Protein AF-A0A5J4WK85-F1 (afdb_monomer)

Secondary structure (DSSP, 8-state):
-HHHHHHHHTT-------EEEEEETTSTTEEEEEEEEEGGG--HHHHHHHGGGGGS-TTS-TTSPPEEEEEE-SSEEEEEE-------

pLDDT: mean 84.24, std 11.66, range [38.22, 96.88]

Foldseek 3Di:
DVVCVVCVVVVHDDPDDFKDFDADPPDPPGTWIKGKAFPVRDDVVVVVVLCVCVPPDCPPCVPDKDFDDWDDDPTIIIITIHDDPDDD

Organism: NCBI:txid222440

Sequence (88 aa):
MEEFYLLSSQGFQVLQELVYLVYHPYSNIGVVAAKVIRNEDFNEQEWNIAGVFEQDPPQIRPFVIRYILAKQFEKHTVILMDYCNISV

Structure (mmCIF, N/CA/C/O backbone):
data_AF-A0A5J4WK85-F1
#
_entry.id   AF-A0A5J4WK85-F1
#
loop_
_atom_site.group_PDB
_atom_site.id
_atom_site.type_symbol
_atom_site.label_atom_id
_atom_site.label_alt_id
_atom_site.label_comp_id
_atom_site.label_asym_id
_atom_site.label_entity_id
_atom_site.label_seq_id
_atom_site.pdbx_PDB_ins_code
_atom_site.Cartn_x
_atom_site.Cartn_y
_atom_site.Cartn_z
_atom_site.occupancy
_atom_site.B_iso_or_equiv
_atom_site.auth_seq_id
_atom_site.auth_comp_id
_atom_site.auth_asym_id
_atom_site.auth_atom_id
_atom_site.pdbx_PDB_model_num
ATOM 1 N N . MET A 1 1 ? -4.746 12.759 -11.095 1.00 62.72 1 MET A N 1
ATOM 2 C CA . MET A 1 1 ? -5.825 13.227 -12.009 1.00 62.72 1 MET A CA 1
ATOM 3 C C . MET A 1 1 ? -5.546 12.813 -13.454 1.00 62.72 1 MET A C 1
ATOM 5 O O . MET A 1 1 ? -6.418 12.206 -14.053 1.00 62.72 1 MET A O 1
ATOM 9 N N . GLU A 1 2 ? -4.349 13.060 -13.995 1.00 85.25 2 GLU A N 1
ATOM 10 C CA . GLU A 1 2 ? -3.939 12.589 -15.335 1.00 85.25 2 GLU A CA 1
ATOM 11 C C . GLU A 1 2 ? -3.961 11.054 -15.472 1.00 85.25 2 GLU A C 1
ATOM 13 O O . GLU A 1 2 ? -4.542 10.518 -16.411 1.00 85.25 2 GLU A O 1
ATOM 18 N N . GLU A 1 3 ? -3.443 10.341 -14.471 1.00 86.06 3 GLU A N 1
ATOM 19 C CA . GLU A 1 3 ? -3.423 8.869 -14.423 1.00 86.06 3 GLU A CA 1
ATOM 20 C C . GLU A 1 3 ? -4.830 8.248 -14.470 1.00 86.06 3 GLU A C 1
ATOM 22 O O . GLU A 1 3 ? -5.052 7.246 -15.145 1.00 86.06 3 GLU A O 1
ATOM 27 N N . PHE A 1 4 ? -5.811 8.874 -13.810 1.00 87.88 4 PHE A N 1
ATOM 28 C CA . PHE A 1 4 ? -7.206 8.423 -13.836 1.00 87.88 4 PHE A CA 1
ATOM 29 C C . PHE A 1 4 ? -7.789 8.496 -15.253 1.00 87.88 4 PHE A C 1
ATOM 31 O O . PHE A 1 4 ? -8.464 7.565 -15.697 1.00 87.88 4 PHE A O 1
ATOM 38 N N . TYR A 1 5 ? -7.510 9.585 -15.977 1.00 89.88 5 TYR A N 1
ATOM 39 C CA . TYR A 1 5 ? -7.946 9.742 -17.365 1.00 89.88 5 TYR A CA 1
ATOM 40 C C . TYR A 1 5 ? -7.253 8.751 -18.288 1.00 89.88 5 TYR A C 1
ATOM 42 O O . TYR A 1 5 ? -7.921 8.154 -19.130 1.00 89.88 5 TYR A O 1
ATOM 50 N N . LEU A 1 6 ? -5.948 8.533 -18.109 1.00 93.62 6 LEU A N 1
ATOM 51 C CA . LEU A 1 6 ? -5.214 7.517 -18.853 1.00 93.62 6 LEU A CA 1
ATOM 52 C C . LEU A 1 6 ? -5.866 6.141 -18.674 1.00 93.62 6 LEU A C 1
ATOM 54 O O . LEU A 1 6 ? -6.245 5.527 -19.667 1.00 93.62 6 LEU A O 1
ATOM 58 N N . LEU A 1 7 ? -6.080 5.691 -17.435 1.00 94.25 7 LEU A N 1
ATOM 59 C CA . LEU A 1 7 ? -6.710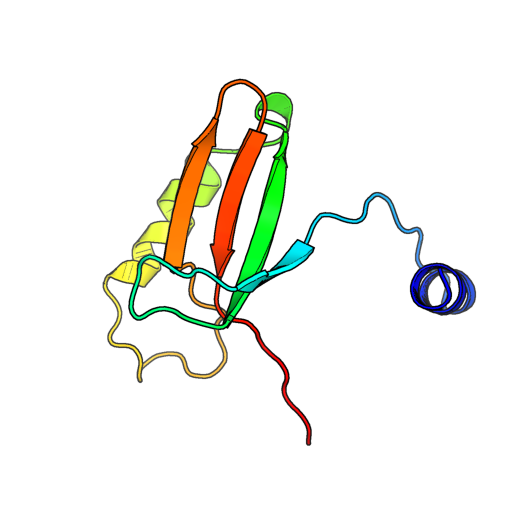 4.398 -17.147 1.00 94.25 7 LEU A CA 1
ATOM 60 C C . LEU A 1 7 ? -8.123 4.307 -17.738 1.00 94.25 7 LEU A C 1
ATOM 62 O O . LEU A 1 7 ? -8.452 3.328 -18.409 1.00 94.25 7 LEU A O 1
ATOM 66 N N . SER A 1 8 ? -8.917 5.365 -17.581 1.00 93.12 8 SER A N 1
ATOM 67 C CA . SER A 1 8 ? -10.262 5.439 -18.161 1.00 93.12 8 SER A CA 1
ATOM 68 C C . SER A 1 8 ? -10.234 5.344 -19.69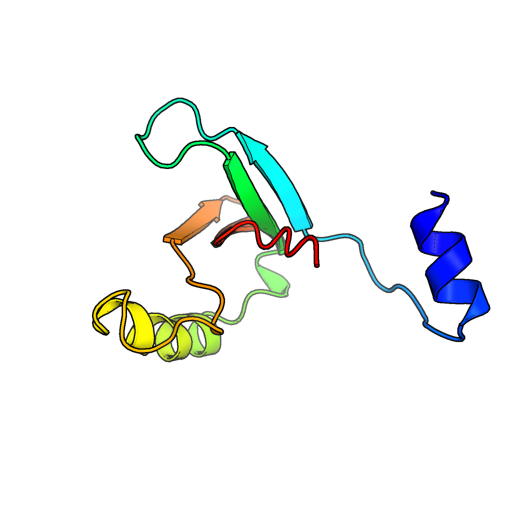1 1.00 93.12 8 SER A C 1
ATOM 70 O O . SER A 1 8 ? -11.048 4.637 -20.279 1.00 93.12 8 SER A O 1
ATOM 72 N N . SER A 1 9 ? -9.267 5.994 -20.351 1.00 96.25 9 SER A N 1
ATOM 73 C CA . SER A 1 9 ? -9.109 5.955 -21.813 1.00 96.25 9 SER A CA 1
ATOM 74 C C . SER A 1 9 ? -8.784 4.558 -22.349 1.00 96.25 9 SER A C 1
ATOM 76 O O . SER A 1 9 ? -9.129 4.243 -23.484 1.00 96.25 9 SER A O 1
ATOM 78 N N . GLN A 1 10 ? -8.156 3.712 -21.527 1.00 96.88 10 GLN A N 1
ATOM 79 C CA . GLN A 1 10 ? -7.853 2.318 -21.857 1.00 96.88 10 GLN A CA 1
ATOM 80 C C . GLN A 1 10 ? -9.018 1.365 -21.523 1.00 96.88 10 GLN A C 1
ATOM 82 O O . GLN A 1 10 ? -8.886 0.153 -21.675 1.00 96.88 10 GLN A O 1
ATOM 87 N N . GLY A 1 11 ? -10.161 1.893 -21.070 1.00 96.25 11 GLY A N 1
ATOM 88 C CA . GLY A 1 11 ? -11.345 1.115 -20.703 1.00 96.25 11 GLY A CA 1
ATOM 89 C C . GLY A 1 11 ? -11.329 0.571 -19.272 1.00 96.25 11 GLY A C 1
ATOM 90 O O . GLY A 1 11 ? -12.198 -0.229 -18.926 1.00 96.25 11 GLY A O 1
ATOM 91 N N . PHE A 1 12 ? -10.381 0.990 -18.425 1.00 95.62 12 PHE A N 1
ATOM 92 C CA . PHE A 1 12 ? -10.375 0.604 -17.014 1.00 95.62 12 PHE A CA 1
ATOM 93 C C . PHE A 1 12 ? -11.330 1.479 -16.202 1.00 95.62 12 PHE A C 1
ATOM 95 O O . PHE A 1 12 ? -11.324 2.704 -16.306 1.00 95.62 12 PHE A O 1
ATOM 102 N N . GLN A 1 13 ? -12.100 0.847 -15.318 1.00 93.56 13 GLN A N 1
ATOM 103 C CA . GLN A 1 13 ? -12.857 1.549 -14.289 1.00 93.56 13 GLN A CA 1
ATOM 104 C C . GLN A 1 13 ? -12.012 1.635 -13.016 1.00 93.56 13 GLN A C 1
ATOM 106 O O . GLN A 1 13 ? -11.793 0.635 -12.332 1.00 93.56 13 GLN A O 1
ATOM 111 N N . VAL A 1 14 ? -11.542 2.835 -12.682 1.00 88.62 14 VAL A N 1
ATOM 112 C CA . VAL A 1 14 ? -10.831 3.067 -11.421 1.00 88.62 14 VAL A CA 1
ATOM 113 C C . VAL A 1 14 ? -11.849 3.106 -10.285 1.00 88.62 14 VAL A C 1
ATOM 115 O O . VAL A 1 14 ? -12.727 3.965 -10.257 1.00 88.62 14 VAL A O 1
ATOM 118 N N . LEU A 1 15 ? -11.732 2.163 -9.352 1.00 86.38 15 LEU A N 1
ATOM 119 C CA . LEU A 1 15 ? -12.636 2.064 -8.204 1.00 86.38 15 LEU A CA 1
ATOM 120 C C . LEU A 1 15 ? -12.184 2.960 -7.048 1.00 86.38 15 LEU A C 1
ATOM 122 O O . LEU A 1 15 ? -13.009 3.626 -6.431 1.00 86.38 15 LEU A O 1
ATOM 126 N N . GLN A 1 16 ? -10.878 2.985 -6.766 1.00 83.38 16 GLN A N 1
ATOM 127 C CA . GLN A 1 16 ? -10.300 3.785 -5.690 1.00 83.38 16 GLN A CA 1
ATOM 128 C C . GLN A 1 16 ? -8.776 3.890 -5.835 1.00 83.38 16 GLN A C 1
ATOM 130 O O . GLN A 1 16 ? -8.122 2.948 -6.282 1.00 83.38 16 GLN A O 1
ATOM 135 N N . GLU A 1 17 ? -8.208 5.013 -5.403 1.00 83.75 17 GLU A N 1
ATOM 136 C CA . GLU A 1 17 ? -6.768 5.174 -5.199 1.00 83.75 17 GLU A CA 1
ATOM 137 C C . GLU A 1 17 ? -6.421 4.781 -3.756 1.00 83.75 17 GLU A C 1
ATOM 139 O O . GLU A 1 17 ? -6.957 5.349 -2.805 1.00 83.75 17 GLU A O 1
ATOM 144 N N . LEU A 1 18 ? -5.583 3.753 -3.593 1.00 87.56 18 LEU A N 1
ATOM 145 C CA . LEU A 1 18 ? -5.315 3.125 -2.289 1.00 87.56 18 LEU A CA 1
ATOM 146 C C . LEU A 1 18 ? -3.833 3.093 -1.913 1.00 87.56 18 LEU A C 1
ATOM 148 O O . LEU A 1 18 ? -3.513 2.760 -0.774 1.00 87.56 18 LEU A O 1
ATOM 152 N N . VAL A 1 19 ? -2.934 3.363 -2.861 1.00 92.75 19 VAL A N 1
ATOM 153 C CA . VAL A 1 19 ? -1.488 3.186 -2.695 1.00 92.75 19 VAL A CA 1
ATOM 154 C C . VAL A 1 19 ? -0.795 4.530 -2.821 1.00 92.75 19 VAL A C 1
ATOM 156 O O . VAL A 1 19 ? -0.970 5.228 -3.811 1.00 92.75 19 VAL A O 1
ATOM 159 N N . TYR A 1 20 ? 0.026 4.854 -1.830 1.00 94.00 20 TYR A N 1
ATOM 160 C CA . TYR A 1 20 ? 0.765 6.106 -1.742 1.00 94.00 20 TYR A CA 1
ATOM 161 C C . TYR A 1 20 ? 2.264 5.833 -1.695 1.00 94.00 20 TYR A C 1
ATOM 163 O O . TYR A 1 20 ? 2.706 4.914 -1.007 1.00 94.00 20 TYR A O 1
ATOM 171 N N . LEU A 1 21 ? 3.060 6.659 -2.368 1.00 93.75 21 LEU A N 1
ATOM 172 C CA . LEU A 1 21 ? 4.503 6.697 -2.150 1.00 93.75 21 LEU A CA 1
ATOM 173 C C . LEU A 1 21 ? 4.792 7.509 -0.887 1.00 93.75 21 LEU A C 1
ATOM 175 O O . LEU A 1 21 ? 4.408 8.675 -0.798 1.00 93.75 21 LEU A O 1
ATOM 179 N N . VAL A 1 22 ? 5.461 6.906 0.093 1.00 94.44 22 VAL A N 1
ATOM 180 C CA . VAL A 1 22 ? 5.733 7.545 1.383 1.00 94.44 22 VAL A CA 1
ATOM 181 C C . VAL A 1 22 ? 7.191 7.387 1.791 1.00 94.44 22 VAL A C 1
ATOM 183 O O . VAL A 1 22 ? 7.865 6.421 1.438 1.00 94.44 22 VAL A O 1
ATOM 186 N N . TYR A 1 23 ? 7.676 8.340 2.582 1.00 93.44 23 TYR A N 1
ATOM 187 C CA . TYR A 1 23 ? 8.950 8.230 3.282 1.00 93.44 23 TYR A CA 1
ATOM 188 C C . TYR A 1 23 ? 8.685 7.821 4.731 1.00 93.44 23 TYR A C 1
ATOM 190 O O . TYR A 1 23 ? 7.904 8.482 5.415 1.00 93.44 23 TYR A O 1
ATOM 198 N N . HIS A 1 24 ? 9.324 6.750 5.205 1.00 88.31 24 HIS A N 1
ATOM 199 C CA . HIS A 1 24 ? 9.216 6.284 6.586 1.00 88.31 24 HIS A CA 1
ATOM 200 C C . HIS A 1 24 ? 10.440 6.736 7.414 1.00 88.31 24 HIS A C 1
ATOM 202 O O . HIS A 1 24 ? 11.469 6.054 7.419 1.00 88.31 24 HIS A O 1
ATOM 208 N N . PRO A 1 25 ? 10.353 7.860 8.156 1.00 83.25 25 PRO A N 1
ATOM 209 C CA . PRO A 1 25 ? 11.522 8.535 8.732 1.00 83.25 25 PRO A CA 1
ATOM 210 C C . PRO A 1 25 ? 12.122 7.848 9.966 1.00 83.25 25 PRO A C 1
ATOM 212 O O . PRO A 1 25 ? 13.279 8.088 10.293 1.00 83.25 25 PRO A O 1
ATOM 215 N N . TYR A 1 26 ? 11.354 7.011 10.671 1.00 73.44 26 TYR A N 1
ATOM 216 C CA . TYR A 1 26 ? 11.742 6.445 11.975 1.00 73.44 26 TYR A CA 1
ATOM 217 C C . TYR A 1 26 ? 12.312 5.022 11.890 1.00 73.44 26 TYR A C 1
ATOM 219 O O . TYR A 1 26 ? 12.394 4.312 12.887 1.00 73.44 26 TYR A O 1
ATOM 227 N N . SER A 1 27 ? 12.686 4.585 10.689 1.00 72.00 27 SER A N 1
ATOM 228 C CA . SER A 1 27 ? 13.241 3.256 10.428 1.00 72.00 27 SER A CA 1
ATOM 229 C C . SER A 1 27 ? 14.247 3.337 9.287 1.00 72.00 27 SER A C 1
ATOM 231 O O . SER A 1 27 ? 14.065 4.158 8.392 1.00 72.00 27 SER A O 1
ATOM 233 N N . ASN A 1 28 ? 15.189 2.400 9.208 1.00 78.81 28 ASN A N 1
ATOM 234 C CA . ASN A 1 28 ? 16.097 2.264 8.058 1.00 78.81 28 ASN A CA 1
ATOM 235 C C . ASN A 1 28 ? 15.397 1.807 6.753 1.00 78.81 28 ASN A C 1
ATOM 237 O O . ASN A 1 28 ? 16.069 1.402 5.812 1.00 78.81 28 ASN A O 1
ATOM 241 N N . ILE A 1 29 ? 14.059 1.826 6.702 1.00 82.69 29 ILE A N 1
ATOM 242 C CA . ILE A 1 29 ? 13.247 1.397 5.558 1.00 82.69 29 ILE A CA 1
ATOM 243 C C . ILE A 1 29 ? 13.263 2.452 4.433 1.00 82.69 29 ILE A C 1
ATOM 245 O O . ILE A 1 29 ? 13.338 2.091 3.264 1.00 82.69 29 ILE A O 1
ATOM 249 N N . GLY A 1 30 ? 13.238 3.752 4.756 1.00 89.50 30 GLY A N 1
ATOM 250 C CA . GLY A 1 30 ? 13.303 4.819 3.750 1.00 89.50 30 GLY A CA 1
ATOM 251 C C . GLY A 1 30 ? 12.016 4.980 2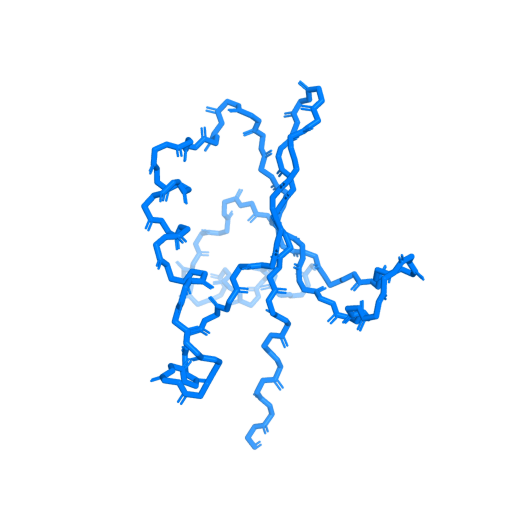.928 1.00 89.50 30 GLY A C 1
ATOM 252 O O . GLY A 1 30 ? 10.940 5.162 3.496 1.00 89.50 30 GLY A O 1
ATOM 253 N N . VAL A 1 31 ? 12.132 4.997 1.595 1.00 92.69 31 VAL A N 1
ATOM 254 C CA . VAL A 1 31 ? 11.009 5.210 0.659 1.00 92.69 31 VAL A CA 1
ATOM 255 C C . VAL A 1 31 ? 10.282 3.893 0.382 1.00 92.69 31 VAL A C 1
ATOM 257 O O . VAL A 1 31 ? 10.909 2.921 -0.032 1.00 92.69 31 VAL A O 1
ATOM 260 N N . VAL A 1 32 ? 8.960 3.873 0.572 1.00 92.94 32 VAL A N 1
ATOM 261 C CA . VAL A 1 32 ? 8.103 2.684 0.410 1.00 92.94 32 VAL A CA 1
ATOM 262 C C . VAL A 1 32 ? 6.745 3.028 -0.182 1.00 92.94 32 VAL A C 1
ATOM 264 O O . VAL A 1 32 ? 6.303 4.175 -0.130 1.00 92.94 32 VAL A O 1
ATOM 267 N N . ALA A 1 33 ? 6.054 2.019 -0.703 1.00 94.75 33 ALA A N 1
ATOM 268 C CA . ALA A 1 33 ? 4.640 2.133 -1.015 1.00 94.75 33 ALA A CA 1
ATOM 269 C C . ALA A 1 33 ? 3.807 1.805 0.236 1.00 94.75 33 ALA A C 1
ATOM 271 O O . ALA A 1 33 ? 4.083 0.840 0.948 1.00 94.75 33 ALA A O 1
ATOM 272 N N . ALA A 1 34 ? 2.775 2.599 0.502 1.00 94.88 34 ALA A N 1
ATOM 273 C CA . ALA A 1 34 ? 1.826 2.401 1.586 1.00 94.88 34 ALA A CA 1
ATOM 274 C C . ALA A 1 34 ? 0.424 2.202 1.014 1.00 94.88 34 ALA A C 1
ATOM 276 O O . ALA A 1 34 ? -0.139 3.115 0.412 1.00 94.88 34 ALA A O 1
ATOM 277 N N . LYS A 1 35 ? -0.150 1.017 1.219 1.00 94.50 35 LYS A N 1
ATOM 278 C CA . LYS A 1 35 ? -1.544 0.730 0.884 1.00 94.50 35 LYS A CA 1
ATOM 279 C C . LYS A 1 35 ? -2.423 1.002 2.099 1.00 94.50 35 LYS A C 1
ATOM 281 O O .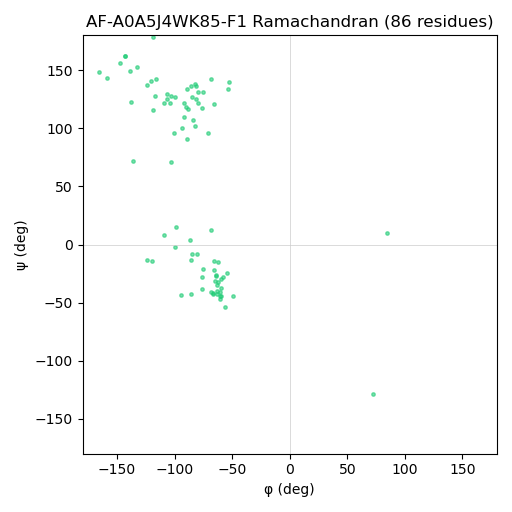 LYS A 1 35 ? -2.210 0.398 3.148 1.00 94.50 35 LYS A O 1
ATOM 286 N N . VAL A 1 36 ? -3.403 1.889 1.961 1.00 94.38 36 VAL A N 1
ATOM 287 C CA . VAL A 1 36 ? -4.366 2.227 3.018 1.00 94.38 36 VAL A CA 1
ATOM 288 C C . VAL A 1 36 ? -5.688 1.546 2.703 1.00 94.38 36 VAL A C 1
ATOM 290 O O . VAL A 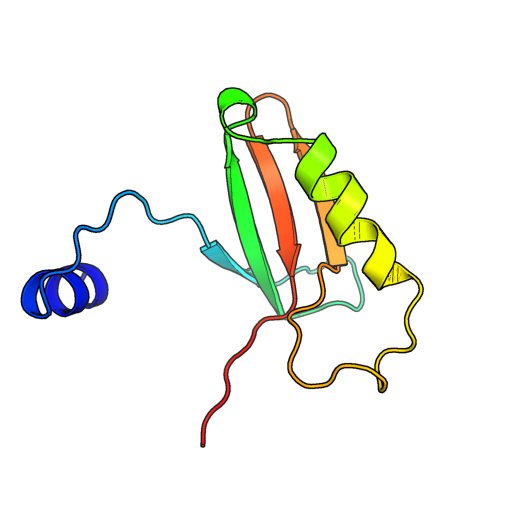1 36 ? -6.253 1.759 1.640 1.00 94.38 36 VAL A O 1
ATOM 293 N N . ILE A 1 37 ? -6.177 0.714 3.614 1.00 93.25 37 ILE A N 1
ATOM 294 C CA . ILE A 1 37 ? -7.384 -0.100 3.433 1.00 93.25 37 ILE A CA 1
ATOM 295 C C . ILE A 1 37 ? -8.340 0.233 4.574 1.00 93.25 37 ILE A C 1
ATOM 297 O O . ILE A 1 37 ? -7.896 0.365 5.711 1.00 93.25 37 ILE A O 1
ATOM 301 N N . ARG A 1 38 ? -9.642 0.386 4.318 1.00 93.38 38 ARG A N 1
ATOM 302 C CA . ARG A 1 38 ? -10.621 0.488 5.413 1.00 93.38 38 ARG A CA 1
ATOM 303 C C . ARG A 1 38 ? -10.706 -0.854 6.129 1.00 93.38 38 ARG A C 1
ATOM 305 O O . ARG A 1 38 ? -10.668 -1.890 5.479 1.00 93.38 38 ARG A O 1
ATOM 312 N N . ASN A 1 39 ? -10.854 -0.855 7.449 1.00 93.12 39 ASN A N 1
ATOM 313 C CA . ASN A 1 39 ? -10.885 -2.113 8.207 1.00 93.12 39 ASN A CA 1
ATOM 314 C C . ASN A 1 39 ? -12.036 -3.038 7.777 1.00 93.12 39 ASN A C 1
ATOM 316 O O . ASN A 1 39 ? -11.881 -4.250 7.822 1.00 93.12 39 ASN A O 1
ATOM 320 N N . GLU A 1 40 ? -13.154 -2.474 7.313 1.00 93.44 40 GLU A N 1
ATOM 321 C CA . GLU A 1 40 ? -14.291 -3.230 6.763 1.00 93.44 40 GLU A CA 1
ATOM 322 C C . GLU A 1 40 ? -13.957 -4.004 5.478 1.00 93.44 40 GLU A C 1
ATOM 324 O O . GLU A 1 40 ? -14.566 -5.035 5.212 1.00 93.44 40 GLU A O 1
ATOM 329 N N . ASP A 1 41 ? -12.959 -3.541 4.722 1.00 90.38 41 ASP A N 1
ATOM 330 C CA . ASP A 1 41 ? -12.486 -4.167 3.485 1.00 90.38 41 ASP A CA 1
ATOM 331 C C . ASP A 1 41 ? -11.212 -5.011 3.717 1.00 90.38 41 ASP A C 1
ATOM 333 O O . ASP A 1 41 ? -10.668 -5.597 2.778 1.00 90.38 41 ASP A O 1
ATOM 337 N N . PHE A 1 42 ? -10.681 -5.050 4.947 1.00 89.12 42 PHE A N 1
ATOM 338 C CA . PHE A 1 42 ? -9.437 -5.751 5.263 1.00 89.12 42 PHE A CA 1
ATOM 339 C C . PHE A 1 42 ? -9.697 -7.218 5.626 1.00 89.12 42 PHE A C 1
ATOM 341 O O . PHE A 1 42 ? -10.311 -7.525 6.646 1.00 89.12 42 PHE A O 1
ATOM 348 N N . ASN A 1 43 ? -9.164 -8.134 4.814 1.00 88.31 43 ASN A N 1
ATOM 349 C CA . ASN A 1 43 ? -9.227 -9.568 5.073 1.00 88.31 43 ASN A CA 1
ATOM 350 C C . ASN A 1 43 ? -7.967 -10.048 5.814 1.00 88.31 43 ASN A C 1
ATOM 352 O O . ASN A 1 43 ? -6.915 -10.281 5.215 1.00 88.31 43 ASN A O 1
ATOM 356 N N . GLU A 1 44 ? -8.084 -10.228 7.129 1.00 84.69 44 GLU A N 1
ATOM 357 C CA . GLU A 1 44 ? -6.983 -10.687 7.983 1.00 84.69 44 GLU A CA 1
ATOM 358 C C . GLU A 1 44 ? -6.484 -12.092 7.607 1.00 84.69 44 GLU A C 1
ATOM 360 O O . GLU A 1 44 ? -5.289 -12.375 7.693 1.00 84.69 44 GLU A O 1
ATOM 365 N N . GLN A 1 45 ? -7.366 -12.972 7.125 1.00 86.06 45 GLN A N 1
ATOM 366 C CA . GLN A 1 45 ? -6.971 -14.315 6.704 1.00 86.06 45 GLN A CA 1
ATOM 367 C C . GLN A 1 45 ? -6.065 -14.271 5.467 1.00 86.06 45 GLN A C 1
ATOM 3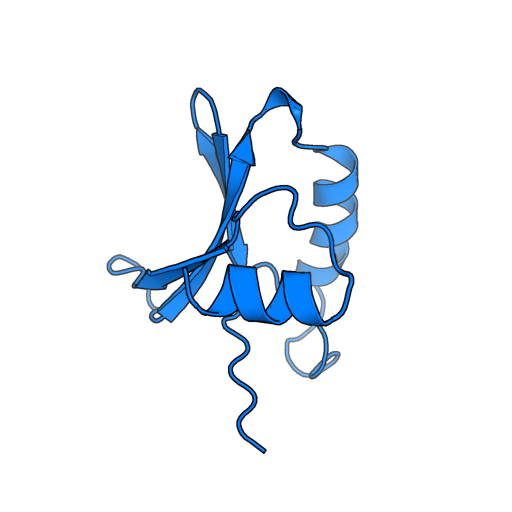69 O O . GLN A 1 45 ? -5.056 -14.974 5.424 1.00 86.06 45 GLN A O 1
ATOM 374 N N . GLU A 1 46 ? -6.393 -13.433 4.481 1.00 83.25 46 GLU A N 1
ATOM 375 C CA . GLU A 1 46 ? -5.544 -13.230 3.299 1.00 83.25 46 GLU A CA 1
ATOM 376 C C . GLU A 1 46 ? -4.185 -12.641 3.676 1.00 83.25 46 GLU A C 1
ATOM 378 O O . GLU A 1 46 ? -3.155 -13.088 3.166 1.00 83.25 46 GLU A O 1
ATOM 383 N N . TRP A 1 47 ? -4.170 -11.694 4.616 1.00 83.69 47 TRP A N 1
ATOM 384 C CA . TRP A 1 47 ? -2.930 -11.135 5.143 1.00 83.69 47 TRP A CA 1
ATOM 385 C C . TRP A 1 47 ? -2.051 -12.202 5.809 1.00 83.69 47 TRP A C 1
ATOM 387 O O . TRP A 1 47 ? -0.864 -12.309 5.501 1.00 83.69 47 TRP A O 1
ATOM 397 N N . ASN A 1 48 ? -2.636 -13.046 6.660 1.00 81.44 48 ASN A N 1
ATOM 398 C CA . ASN A 1 48 ? -1.904 -14.102 7.360 1.00 81.44 48 ASN A CA 1
ATOM 399 C C . ASN A 1 48 ? -1.306 -15.140 6.396 1.00 81.44 48 ASN A C 1
ATOM 401 O O . ASN A 1 48 ? -0.206 -15.637 6.632 1.00 81.44 48 ASN A O 1
ATOM 405 N N . ILE A 1 49 ? -1.992 -15.443 5.289 1.00 79.00 49 ILE A N 1
ATOM 406 C CA . ILE A 1 49 ? -1.465 -16.323 4.235 1.00 79.00 49 ILE A CA 1
ATOM 407 C C . ILE A 1 49 ? -0.300 -15.648 3.497 1.00 79.00 49 ILE A C 1
ATOM 409 O O . ILE A 1 49 ? 0.704 -16.299 3.215 1.00 79.00 49 ILE A O 1
ATOM 413 N N . ALA A 1 50 ? -0.398 -14.349 3.205 1.00 72.31 50 ALA A N 1
ATOM 414 C CA . ALA A 1 50 ? 0.685 -13.599 2.568 1.00 72.31 50 ALA A CA 1
ATOM 415 C C . ALA A 1 50 ? 1.937 -13.491 3.463 1.00 72.31 50 ALA A C 1
ATOM 417 O O . ALA A 1 50 ? 3.057 -13.514 2.951 1.00 72.31 50 ALA A O 1
ATOM 418 N N . GLY A 1 51 ? 1.761 -13.454 4.789 1.00 66.44 51 GLY A N 1
ATOM 419 C CA . GLY A 1 51 ? 2.847 -13.451 5.777 1.00 66.44 51 GLY A CA 1
ATOM 420 C C . GLY A 1 51 ? 3.728 -14.709 5.763 1.00 66.44 51 GLY A C 1
ATOM 421 O O . GLY A 1 51 ? 4.851 -14.678 6.260 1.00 66.44 51 GLY A O 1
ATOM 422 N N . VAL A 1 52 ? 3.289 -15.802 5.124 1.00 62.78 52 VAL A N 1
ATOM 423 C CA . VAL A 1 52 ? 4.113 -17.011 4.914 1.00 62.78 52 VAL A CA 1
ATOM 424 C C . VAL A 1 52 ? 5.403 -16.683 4.147 1.00 62.78 52 VAL A C 1
ATOM 426 O O . VAL A 1 52 ? 6.423 -17.340 4.34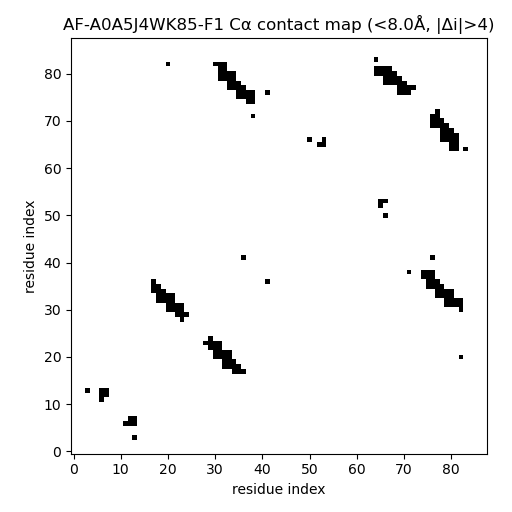6 1.00 62.78 52 VAL A O 1
ATOM 429 N N . PHE A 1 53 ? 5.391 -15.636 3.317 1.00 62.59 53 PHE A N 1
ATOM 430 C CA . PHE A 1 53 ? 6.554 -15.210 2.538 1.00 62.59 53 PHE A CA 1
ATOM 431 C C . PHE A 1 53 ? 7.566 -14.364 3.327 1.00 62.59 53 PHE A C 1
ATOM 433 O O . PHE A 1 53 ? 8.657 -14.126 2.817 1.00 62.59 53 PHE A O 1
ATOM 440 N N . GLU A 1 54 ? 7.267 -13.941 4.563 1.00 65.38 54 GLU A N 1
ATOM 441 C CA . GLU A 1 54 ? 8.226 -13.197 5.403 1.00 65.38 54 GLU A CA 1
ATOM 442 C C . GLU A 1 54 ? 9.441 -14.048 5.810 1.00 65.38 54 GLU A C 1
ATOM 444 O O . GLU A 1 54 ? 10.496 -13.506 6.138 1.00 65.38 54 GLU A O 1
ATOM 449 N N . GLN A 1 55 ? 9.307 -15.379 5.780 1.00 66.75 55 GLN A N 1
ATOM 450 C CA . GLN A 1 55 ? 10.372 -16.317 6.152 1.00 66.75 55 GLN A CA 1
ATOM 451 C C . GLN A 1 55 ? 11.324 -16.647 4.993 1.00 66.75 55 GLN A C 1
ATOM 453 O O . GLN A 1 55 ? 12.398 -17.205 5.229 1.00 66.75 55 GLN A O 1
ATOM 458 N N . ASP A 1 56 ? 10.959 -16.306 3.754 1.00 67.31 56 ASP A N 1
ATOM 459 C CA . ASP A 1 56 ? 11.801 -16.570 2.591 1.00 67.31 56 ASP A CA 1
ATOM 460 C C . ASP A 1 56 ? 12.977 -15.572 2.552 1.00 67.31 56 ASP A C 1
ATOM 462 O O . ASP A 1 56 ? 12.772 -14.358 2.651 1.00 67.31 56 ASP A O 1
ATOM 466 N N . PRO A 1 57 ? 14.227 -16.037 2.364 1.00 68.62 57 PRO A N 1
ATOM 467 C CA . PRO A 1 57 ? 15.355 -15.149 2.139 1.00 68.62 57 PRO A CA 1
ATOM 468 C C . PRO A 1 57 ? 15.085 -14.162 0.987 1.00 68.62 57 PRO A C 1
ATOM 470 O O . PRO A 1 57 ? 14.582 -14.579 -0.063 1.00 68.62 57 PRO A O 1
ATOM 473 N N . PRO A 1 58 ? 15.496 -12.883 1.109 1.00 61.47 58 PRO A N 1
ATOM 474 C CA . PRO A 1 58 ? 15.181 -11.833 0.132 1.00 61.47 58 PRO A CA 1
ATOM 475 C C . PRO A 1 58 ? 15.582 -12.154 -1.316 1.00 61.47 58 PRO A C 1
ATOM 477 O O . PRO A 1 58 ? 15.011 -11.610 -2.255 1.00 61.47 58 PRO A O 1
ATOM 480 N N . GLN A 1 59 ? 16.568 -13.035 -1.514 1.00 62.44 59 GLN A N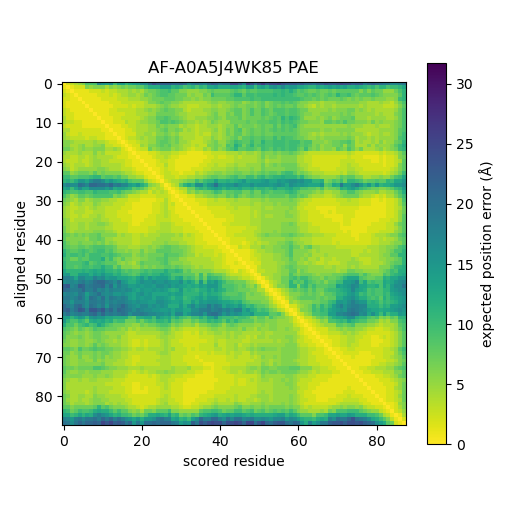 1
ATOM 481 C CA . GLN A 1 59 ? 17.069 -13.407 -2.840 1.00 62.44 59 GLN A CA 1
ATOM 482 C C . GLN A 1 59 ? 16.275 -14.530 -3.527 1.00 62.44 59 GLN A C 1
ATOM 484 O O . GLN A 1 59 ? 16.528 -14.803 -4.698 1.00 62.44 59 GLN A O 1
ATOM 489 N N . ILE A 1 60 ? 15.328 -15.189 -2.848 1.00 66.31 60 ILE A N 1
ATOM 490 C CA . ILE A 1 60 ? 14.589 -16.319 -3.440 1.00 66.31 60 ILE A CA 1
ATOM 491 C C . ILE A 1 60 ? 13.527 -15.836 -4.439 1.00 66.31 60 ILE A C 1
ATOM 493 O O . ILE A 1 60 ? 13.214 -16.551 -5.391 1.00 66.31 60 ILE A O 1
ATOM 497 N N . ARG A 1 61 ? 12.984 -14.621 -4.267 1.00 70.38 61 ARG A N 1
ATOM 498 C CA . ARG A 1 61 ? 11.861 -14.116 -5.080 1.00 70.38 61 ARG A CA 1
ATOM 499 C C . ARG A 1 61 ? 12.051 -12.662 -5.540 1.00 70.38 61 ARG A C 1
ATOM 501 O O . ARG A 1 61 ? 11.326 -11.783 -5.085 1.00 70.38 61 ARG A O 1
ATOM 508 N N . PRO A 1 62 ? 12.962 -12.391 -6.492 1.00 71.44 62 PRO A N 1
ATOM 509 C CA . PRO A 1 62 ? 13.283 -11.025 -6.927 1.00 71.44 62 PRO A CA 1
ATOM 510 C C . PRO A 1 62 ? 12.132 -10.279 -7.631 1.00 71.44 62 PRO A C 1
ATOM 512 O O . PRO A 1 62 ? 12.213 -9.068 -7.801 1.00 71.44 62 PRO A O 1
ATOM 515 N N . PHE A 1 63 ? 11.069 -10.979 -8.043 1.00 78.69 63 PHE A N 1
ATOM 516 C CA . PHE A 1 63 ? 9.917 -10.399 -8.749 1.00 78.69 63 PHE A CA 1
ATOM 517 C C . PHE A 1 63 ? 8.635 -10.351 -7.904 1.00 78.69 63 PHE A C 1
ATOM 519 O O . PHE A 1 63 ? 7.565 -10.056 -8.431 1.00 78.69 63 PHE A O 1
ATOM 526 N N . VAL A 1 64 ? 8.719 -10.673 -6.610 1.00 80.25 64 VAL A N 1
ATOM 527 C CA . VAL A 1 64 ? 7.577 -10.616 -5.691 1.00 80.25 64 VAL A CA 1
ATOM 528 C C . VAL A 1 64 ? 7.703 -9.368 -4.831 1.00 80.25 64 VAL A C 1
ATOM 530 O O . VAL A 1 64 ? 8.737 -9.147 -4.207 1.00 80.25 64 VAL A O 1
ATOM 533 N N . ILE A 1 65 ? 6.639 -8.562 -4.782 1.00 83.75 65 ILE A N 1
ATOM 534 C CA . ILE A 1 65 ? 6.573 -7.411 -3.880 1.00 83.75 65 ILE A CA 1
ATOM 535 C C . ILE A 1 65 ? 6.565 -7.933 -2.448 1.00 83.75 65 ILE A C 1
ATOM 537 O O . ILE A 1 65 ? 5.667 -8.680 -2.055 1.00 83.75 65 ILE A O 1
ATOM 541 N N . ARG A 1 66 ? 7.555 -7.522 -1.660 1.00 83.38 66 ARG A N 1
ATOM 542 C CA . ARG A 1 66 ? 7.605 -7.849 -0.242 1.00 83.38 66 ARG A CA 1
ATOM 543 C C . ARG A 1 66 ? 6.679 -6.925 0.537 1.00 83.38 66 ARG A C 1
ATOM 545 O O . ARG A 1 66 ? 6.753 -5.700 0.417 1.00 83.38 66 ARG A O 1
ATOM 552 N N . TYR A 1 67 ? 5.856 -7.523 1.384 1.00 86.50 67 TYR A N 1
ATOM 553 C CA . TYR A 1 67 ? 5.155 -6.810 2.440 1.00 86.50 67 TYR A CA 1
ATOM 554 C C . TYR A 1 67 ? 6.101 -6.635 3.629 1.00 86.50 67 TYR A C 1
ATOM 556 O O . TYR A 1 67 ? 6.708 -7.594 4.093 1.00 86.50 67 TYR A O 1
ATOM 564 N N . ILE A 1 68 ? 6.291 -5.393 4.066 1.00 85.75 68 ILE A N 1
ATOM 565 C CA . ILE A 1 68 ? 7.279 -5.021 5.087 1.00 85.75 68 ILE A CA 1
ATOM 566 C C . ILE A 1 68 ? 6.632 -4.980 6.473 1.00 85.75 68 ILE A C 1
ATOM 568 O O . ILE A 1 68 ? 7.234 -5.413 7.451 1.00 85.75 68 ILE A O 1
ATOM 572 N N . LEU A 1 69 ? 5.434 -4.399 6.569 1.00 85.94 69 LEU A N 1
ATOM 573 C CA . LEU A 1 69 ? 4.704 -4.219 7.822 1.00 85.94 69 LEU A CA 1
ATOM 574 C C . LEU A 1 69 ? 3.218 -4.021 7.522 1.00 85.94 69 LEU A C 1
ATOM 576 O O . LEU A 1 69 ? 2.883 -3.289 6.594 1.00 85.94 69 LEU A O 1
ATOM 580 N N . ALA A 1 70 ? 2.335 -4.556 8.362 1.00 89.50 70 ALA A N 1
ATOM 581 C CA . ALA A 1 70 ? 0.961 -4.073 8.467 1.00 89.50 70 ALA A CA 1
ATOM 582 C C . ALA A 1 70 ? 0.695 -3.488 9.851 1.00 89.50 70 ALA A C 1
ATOM 584 O O . ALA A 1 70 ? 1.161 -4.003 10.868 1.00 89.50 70 ALA A O 1
ATOM 585 N N . LYS A 1 71 ? -0.087 -2.412 9.892 1.00 90.69 71 LYS A N 1
ATOM 586 C CA . LYS A 1 71 ? -0.579 -1.824 11.133 1.00 90.69 71 LYS A CA 1
ATOM 587 C C . LYS A 1 71 ? -2.037 -1.425 10.988 1.00 90.69 71 LYS A C 1
ATOM 589 O O . LYS A 1 71 ? -2.381 -0.614 10.130 1.00 90.69 71 LYS A O 1
ATOM 594 N N . GLN A 1 72 ? -2.875 -1.965 11.864 1.00 93.19 72 GLN A N 1
ATOM 595 C CA . GLN A 1 72 ? -4.258 -1.532 12.002 1.00 93.19 72 GLN A CA 1
ATOM 596 C C . GLN A 1 72 ? -4.343 -0.278 12.884 1.00 93.19 72 GLN A C 1
ATOM 598 O O . GLN A 1 72 ? -3.674 -0.158 13.911 1.00 93.19 72 GLN A O 1
ATOM 603 N N . PHE A 1 73 ? -5.179 0.659 12.461 1.00 94.50 73 PHE A N 1
ATOM 604 C CA . PHE A 1 73 ? -5.616 1.856 13.173 1.00 94.50 73 PHE A CA 1
ATOM 605 C C . PHE A 1 73 ? -7.136 1.782 13.360 1.00 94.50 73 PHE A C 1
ATOM 607 O O . PHE A 1 73 ? -7.780 0.858 12.871 1.00 94.50 73 PHE A O 1
ATOM 614 N N . GLU A 1 74 ? -7.730 2.778 14.021 1.00 95.50 74 GLU A N 1
ATOM 615 C CA . GLU A 1 74 ? -9.159 2.786 14.376 1.00 95.50 74 GLU A CA 1
ATOM 616 C C . GLU A 1 74 ? -10.093 2.445 13.200 1.00 95.50 74 GLU A C 1
ATOM 618 O O . GLU A 1 74 ? -11.011 1.644 13.351 1.00 95.50 74 GLU A O 1
ATOM 623 N N . LYS A 1 75 ? -9.843 3.021 12.016 1.00 95.94 75 LYS A N 1
ATOM 624 C CA . LYS A 1 75 ? -10.703 2.845 10.828 1.00 95.94 75 LYS A CA 1
ATOM 625 C C . LYS A 1 75 ? -10.005 2.218 9.626 1.00 95.94 75 LYS A C 1
ATOM 627 O O . LYS A 1 75 ? -10.677 1.822 8.676 1.00 95.94 75 LYS A O 1
ATOM 632 N N . HIS A 1 76 ? -8.677 2.156 9.649 1.00 95.06 76 HIS A N 1
ATOM 633 C CA . HIS A 1 76 ? -7.885 1.761 8.492 1.00 95.06 76 HIS A CA 1
ATOM 634 C C . HIS A 1 76 ? -6.740 0.845 8.880 1.00 95.06 76 HIS A C 1
ATOM 636 O O . HIS A 1 76 ? -6.140 1.003 9.938 1.00 95.06 76 HIS A O 1
ATOM 642 N N . THR A 1 77 ? -6.376 -0.037 7.967 1.00 94.44 77 THR A N 1
ATOM 643 C CA . THR A 1 77 ? -5.159 -0.829 8.006 1.00 94.44 77 THR A CA 1
ATOM 644 C C . THR A 1 77 ? -4.188 -0.274 6.978 1.00 94.44 77 THR A C 1
ATOM 646 O O . THR A 1 77 ? -4.550 -0.068 5.821 1.00 94.44 77 THR A O 1
ATOM 649 N N . VAL A 1 78 ? -2.954 -0.010 7.402 1.00 93.69 78 VAL A N 1
ATOM 650 C CA . VAL A 1 78 ? -1.872 0.436 6.521 1.00 93.69 78 VAL A CA 1
ATOM 651 C C . VAL A 1 78 ? -0.895 -0.708 6.333 1.00 93.69 78 VAL A C 1
ATOM 653 O O . VAL A 1 78 ? -0.369 -1.234 7.311 1.00 93.69 78 VAL A O 1
ATOM 656 N N . ILE A 1 79 ? -0.637 -1.059 5.078 1.00 92.25 79 ILE A N 1
ATOM 657 C CA . ILE A 1 79 ? 0.375 -2.036 4.683 1.00 92.25 79 ILE A CA 1
ATOM 658 C C . ILE A 1 79 ? 1.522 -1.286 4.010 1.00 92.25 79 ILE A C 1
ATOM 660 O O . ILE A 1 79 ? 1.313 -0.605 3.008 1.00 92.25 79 ILE A O 1
ATOM 664 N N . LEU A 1 80 ? 2.730 -1.426 4.546 1.00 91.88 80 LEU A N 1
ATOM 665 C CA . LEU A 1 80 ? 3.964 -0.981 3.910 1.00 91.88 80 LEU A CA 1
ATOM 666 C C . LEU A 1 80 ? 4.517 -2.110 3.048 1.00 91.88 80 LEU A C 1
ATOM 668 O O . LEU A 1 80 ? 4.606 -3.253 3.496 1.00 91.88 80 LEU A O 1
ATOM 672 N N . MET A 1 81 ? 4.908 -1.784 1.825 1.00 91.06 81 MET A N 1
ATOM 673 C CA . MET A 1 81 ? 5.444 -2.730 0.853 1.00 91.06 81 MET A CA 1
ATOM 674 C C . MET A 1 81 ? 6.555 -2.086 0.030 1.00 91.06 81 MET A C 1
ATOM 676 O O . MET A 1 81 ? 6.685 -0.857 -0.003 1.00 91.06 81 MET A O 1
ATOM 680 N N . ASP A 1 82 ? 7.369 -2.917 -0.615 1.00 88.88 82 ASP A N 1
ATOM 681 C CA . ASP A 1 82 ? 8.441 -2.426 -1.478 1.00 88.88 82 ASP A CA 1
ATOM 682 C C . ASP A 1 82 ? 7.882 -1.454 -2.532 1.00 88.88 82 ASP A C 1
ATOM 684 O O . ASP A 1 82 ? 6.855 -1.698 -3.171 1.00 88.88 82 ASP A O 1
ATOM 688 N N . TYR A 1 83 ? 8.566 -0.323 -2.709 1.00 90.19 83 TYR A N 1
ATOM 689 C CA . TYR A 1 83 ? 8.260 0.605 -3.789 1.00 90.19 83 TYR A CA 1
ATOM 690 C C . TYR A 1 83 ? 8.924 0.122 -5.081 1.00 90.19 83 TYR A C 1
ATOM 692 O O . TYR A 1 83 ? 10.12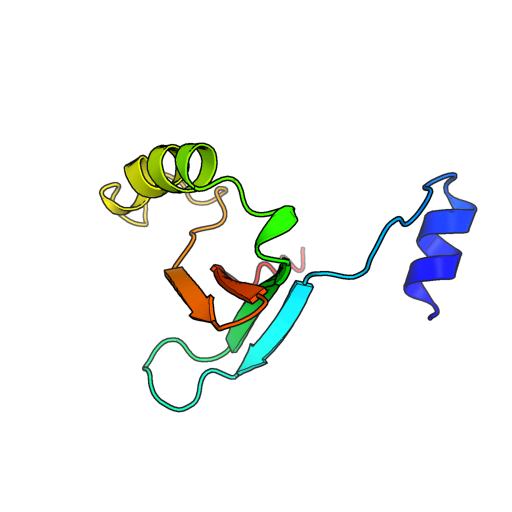9 0.282 -5.280 1.00 90.19 83 TYR A O 1
ATOM 700 N N . CYS A 1 84 ? 8.134 -0.480 -5.968 1.00 84.94 84 CYS A N 1
ATOM 701 C CA . CYS A 1 84 ? 8.618 -0.995 -7.244 1.00 84.94 84 CYS A CA 1
ATOM 702 C C . CYS A 1 84 ? 8.553 0.075 -8.338 1.00 84.94 84 CYS A C 1
ATOM 704 O O . CYS A 1 84 ? 7.561 0.186 -9.052 1.00 84.94 84 CYS A O 1
ATOM 706 N N . ASN A 1 85 ? 9.640 0.826 -8.501 1.00 81.56 85 ASN A N 1
ATOM 707 C CA . ASN A 1 85 ? 9.848 1.700 -9.654 1.00 81.56 85 ASN A CA 1
ATOM 708 C C . ASN A 1 85 ? 10.840 1.057 -10.628 1.00 81.56 85 ASN A C 1
ATOM 710 O O . ASN A 1 85 ? 11.998 1.467 -10.707 1.00 81.56 85 ASN A O 1
ATOM 714 N N . ILE A 1 86 ? 10.409 -0.004 -11.318 1.00 69.19 86 ILE A N 1
ATOM 715 C CA . ILE A 1 86 ? 11.226 -0.613 -12.372 1.00 69.19 86 ILE A CA 1
ATOM 716 C C . ILE A 1 86 ? 11.241 0.354 -13.556 1.00 69.19 86 ILE A C 1
ATOM 718 O O . ILE A 1 86 ? 10.334 0.359 -14.384 1.00 69.19 86 ILE A O 1
ATOM 722 N N . SER A 1 87 ? 12.278 1.178 -13.632 1.00 53.50 87 SER A N 1
ATOM 723 C CA . SER A 1 87 ? 12.658 1.877 -14.853 1.00 53.50 87 SER A CA 1
ATOM 724 C C . SER A 1 87 ? 13.513 0.926 -15.690 1.00 53.50 87 SER A C 1
ATOM 726 O O . SER A 1 87 ? 14.641 0.618 -15.299 1.00 53.50 87 SER A O 1
ATOM 728 N N . VAL A 1 88 ? 12.935 0.412 -16.780 1.00 38.22 88 VAL A N 1
ATOM 729 C CA . VAL A 1 88 ? 13.658 -0.313 -17.841 1.00 38.22 88 VAL A CA 1
ATOM 730 C C . VAL A 1 88 ? 14.428 0.684 -18.698 1.00 38.22 88 VAL A C 1
ATOM 732 O O . VAL A 1 88 ? 13.846 1.752 -18.995 1.00 38.22 88 VAL A O 1
#

Radius of gyration: 14.99 Å; Cα contacts (8 Å, |Δi|>4): 96; chains: 1; bounding box: 31×30×36 Å

Solvent-accessible surface area (backbone atoms only — not comparable to full-atom values): 5624 Å² total; per-residue (Å²): 113,70,66,58,52,55,42,43,75,75,71,46,83,85,88,75,92,44,72,41,86,45,74,45,88,92,49,99,72,42,70,29,27,36,38,57,38,47,50,94,76,54,58,65,69,62,51,59,60,59,53,65,59,74,77,54,62,80,82,80,48,85,88,58,82,50,76,76,46,75,48,79,53,99,63,32,31,40,35,35,27,63,58,83,78,84,81,129

Mean predicted aligned error: 6.35 Å

Nearest PDB structures (foldseek):
  6qau-assembly1_A  TM=7.194E-01  e=1.520E-02  Homo sapiens
  2vgo-assembly2_B  TM=6.706E-01  e=1.926E-02  Xenopus laevis
  6yid-assembly1_B  TM=6.949E-01  e=2.591E-02  Homo sapiens
  3is5-assembly1_D  TM=6.978E-01  e=7.990E-02  Toxoplasma gondii ME49
  3d5w-assembly1_A  TM=6.790E-01  e=7.530E-02  Danio rerio